Protein AF-A0A834ECM8-F1 (afdb_monomer_lite)

Organism: NCBI:txid89673

Structure (mmCIF, N/CA/C/O backbone):
data_AF-A0A834ECM8-F1
#
_entry.id   AF-A0A834ECM8-F1
#
loop_
_atom_site.group_PDB
_atom_site.id
_atom_site.type_symbol
_atom_site.label_atom_id
_atom_site.label_alt_id
_atom_site.label_comp_id
_atom_site.label_asym_id
_atom_site.label_entity_id
_atom_site.label_seq_id
_atom_site.pdbx_PDB_ins_code
_atom_site.Cartn_x
_atom_site.Cartn_y
_atom_site.Cartn_z
_atom_site.occupancy
_atom_site.B_iso_or_equiv
_atom_site.auth_seq_id
_atom_site.auth_comp_id
_atom_site.auth_asym_id
_atom_site.auth_atom_id
_atom_site.pdbx_PDB_model_num
ATOM 1 N N . MET A 1 1 ? 47.506 10.251 51.897 1.00 42.19 1 MET A N 1
ATOM 2 C CA . MET A 1 1 ? 47.986 11.209 50.882 1.00 42.19 1 MET A CA 1
ATOM 3 C C . MET A 1 1 ? 48.832 10.457 49.874 1.00 42.19 1 MET A C 1
ATOM 5 O O . MET A 1 1 ? 49.885 9.978 50.257 1.00 42.19 1 MET A O 1
ATOM 9 N N . HIS A 1 2 ? 48.305 10.283 48.662 1.00 35.91 2 HIS A N 1
ATOM 10 C CA . HIS A 1 2 ? 48.972 10.304 47.349 1.00 35.91 2 HIS A CA 1
ATOM 11 C C . HIS A 1 2 ? 48.174 9.449 46.362 1.00 35.91 2 HIS A C 1
ATOM 13 O O . HIS A 1 2 ? 48.113 8.226 46.434 1.00 35.91 2 HIS A O 1
ATOM 19 N N . VAL A 1 3 ? 47.501 10.180 45.483 1.00 36.84 3 VAL A N 1
ATOM 20 C CA . VAL A 1 3 ? 46.668 9.730 44.378 1.00 36.84 3 VAL A CA 1
ATOM 21 C C . VAL A 1 3 ? 47.617 9.352 43.239 1.00 36.84 3 VAL A C 1
ATOM 23 O O . VAL A 1 3 ? 48.357 10.216 42.772 1.00 36.84 3 VAL A O 1
ATOM 26 N N . LEU A 1 4 ? 47.638 8.091 42.797 1.00 43.88 4 LEU A N 1
ATOM 27 C CA . LEU A 1 4 ? 48.325 7.729 41.554 1.00 43.88 4 LEU A CA 1
ATOM 28 C C . LEU A 1 4 ? 47.400 8.023 40.371 1.00 43.88 4 LEU A C 1
ATOM 30 O O . LEU A 1 4 ? 46.336 7.426 40.213 1.00 43.88 4 LEU A O 1
ATOM 34 N N . GLN A 1 5 ? 47.822 8.998 39.573 1.00 39.81 5 GLN A N 1
ATOM 35 C CA . GLN A 1 5 ? 47.184 9.432 38.339 1.00 39.81 5 GLN A CA 1
ATOM 36 C C . GLN A 1 5 ? 47.209 8.308 37.294 1.00 39.81 5 GLN A C 1
ATOM 38 O O . GLN A 1 5 ? 48.262 7.747 36.995 1.00 39.81 5 GLN A O 1
ATOM 43 N N . ILE A 1 6 ? 46.052 8.026 36.695 1.00 46.19 6 ILE A N 1
ATOM 44 C CA . ILE A 1 6 ? 45.932 7.197 35.494 1.00 46.19 6 ILE A CA 1
ATOM 45 C C . ILE A 1 6 ? 46.397 8.060 34.318 1.00 46.19 6 ILE A C 1
ATOM 47 O O . ILE A 1 6 ? 45.670 8.943 33.858 1.00 46.19 6 ILE A O 1
ATOM 51 N N . SER A 1 7 ? 47.631 7.849 33.865 1.00 46.44 7 SER A N 1
ATOM 52 C CA . SER A 1 7 ? 48.136 8.470 32.646 1.00 46.44 7 SER A CA 1
ATOM 53 C C . SER A 1 7 ? 47.424 7.866 31.436 1.00 46.44 7 SER A C 1
ATOM 55 O O . SER A 1 7 ? 47.347 6.655 31.234 1.00 46.44 7 SER A O 1
ATOM 57 N N . THR A 1 8 ? 46.845 8.750 30.635 1.00 51.59 8 THR A N 1
ATOM 58 C CA . THR A 1 8 ? 46.188 8.456 29.371 1.00 51.59 8 THR A CA 1
ATOM 59 C C . THR A 1 8 ? 47.198 7.858 28.391 1.00 51.59 8 THR A C 1
ATOM 61 O O . THR A 1 8 ? 48.079 8.538 27.868 1.00 51.59 8 THR A O 1
ATOM 64 N N . GLY A 1 9 ? 47.073 6.553 28.143 1.00 48.78 9 GLY A N 1
ATOM 65 C CA . GLY A 1 9 ? 47.839 5.832 27.131 1.00 48.78 9 GLY A CA 1
ATOM 66 C C . GLY A 1 9 ? 47.462 6.289 25.724 1.00 48.78 9 GLY A C 1
ATOM 67 O O . GLY A 1 9 ? 46.595 5.706 25.077 1.00 48.78 9 GLY A O 1
ATOM 68 N N . LEU A 1 10 ? 48.122 7.342 25.250 1.00 48.44 10 LEU A N 1
ATOM 69 C CA . LEU A 1 10 ? 48.166 7.737 23.850 1.00 48.44 10 LEU A CA 1
ATOM 70 C C . LEU A 1 10 ? 49.062 6.738 23.102 1.00 48.44 10 LEU A C 1
ATOM 72 O O . LEU A 1 10 ? 50.288 6.810 23.182 1.00 48.44 10 LEU A O 1
ATOM 76 N N . TRP A 1 11 ? 48.461 5.793 22.379 1.00 44.84 11 TRP A N 1
ATOM 77 C CA . TRP A 1 11 ? 49.199 4.846 21.541 1.00 44.84 11 TRP A CA 1
ATOM 78 C C . TRP A 1 11 ? 49.796 5.580 20.334 1.00 44.84 11 TRP A C 1
ATOM 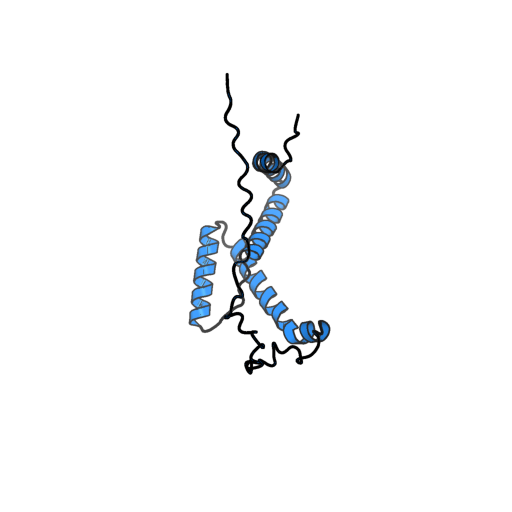80 O O . TRP A 1 11 ? 49.147 5.754 19.305 1.00 44.84 11 TRP A O 1
ATOM 90 N N . LYS A 1 12 ? 51.048 6.031 20.452 1.00 42.06 12 LYS A N 1
ATOM 91 C CA . LYS A 1 12 ? 51.857 6.456 19.304 1.00 42.06 12 LYS A CA 1
ATOM 92 C C . LYS A 1 12 ? 52.593 5.238 18.745 1.00 42.06 12 LYS A C 1
ATOM 94 O O . LYS A 1 12 ? 53.600 4.813 19.303 1.00 42.06 12 LYS A O 1
ATOM 99 N N . CYS A 1 13 ? 52.117 4.692 17.628 1.00 43.03 13 CYS A N 1
ATOM 100 C CA . CYS A 1 13 ? 52.917 3.786 16.802 1.00 43.03 13 CYS A CA 1
ATOM 101 C C . CYS A 1 13 ? 54.067 4.584 16.169 1.00 43.03 13 CYS A C 1
ATOM 103 O O . CYS A 1 13 ? 53.838 5.396 15.275 1.00 43.03 13 CYS A O 1
ATOM 105 N N . GLN A 1 14 ? 55.303 4.373 16.626 1.00 43.25 14 GLN A N 1
ATOM 106 C CA . GLN A 1 14 ? 56.486 4.828 15.893 1.00 43.25 14 GLN A CA 1
ATOM 107 C C . GLN A 1 14 ? 56.744 3.910 14.684 1.00 43.25 14 GLN A C 1
ATOM 109 O O . GLN A 1 14 ? 56.710 2.687 14.844 1.00 43.25 14 GLN A O 1
ATOM 114 N N . PRO A 1 15 ? 57.057 4.460 13.496 1.00 46.69 15 PRO A N 1
ATOM 115 C CA . PRO A 1 15 ? 57.392 3.663 12.328 1.00 46.69 15 PRO A CA 1
ATOM 116 C C . PRO A 1 15 ? 58.836 3.174 12.466 1.00 46.69 15 PRO A C 1
ATOM 118 O O . PRO A 1 15 ? 59.787 3.914 12.218 1.00 46.69 15 PRO A O 1
ATOM 121 N N . ARG A 1 16 ? 59.022 1.917 12.874 1.00 45.50 16 ARG A N 1
ATOM 122 C CA . ARG A 1 16 ? 60.311 1.248 12.682 1.00 45.50 16 ARG A CA 1
ATOM 123 C C . ARG A 1 16 ? 60.391 0.772 11.237 1.00 45.50 16 ARG A C 1
ATOM 125 O O . ARG A 1 16 ? 59.535 0.012 10.807 1.00 45.50 16 ARG A O 1
ATOM 132 N N . SER A 1 17 ? 61.436 1.233 10.548 1.00 48.38 17 SER A N 1
ATOM 133 C CA . SER A 1 17 ? 62.074 0.622 9.373 1.00 48.38 17 SER A CA 1
ATOM 134 C C . SER A 1 17 ? 61.159 0.213 8.210 1.00 48.38 17 SER A C 1
ATOM 136 O O . SER A 1 17 ? 60.414 -0.755 8.297 1.00 48.38 17 SER A O 1
ATOM 138 N N . GLY A 1 18 ? 61.318 0.937 7.095 1.00 49.75 18 GLY A N 1
ATOM 139 C CA . GLY A 1 18 ? 60.862 0.627 5.736 1.00 49.75 18 GLY A CA 1
ATOM 140 C C . GLY A 1 18 ? 60.149 -0.710 5.547 1.00 49.75 18 GLY A C 1
ATOM 141 O O . GLY A 1 18 ? 60.777 -1.765 5.475 1.00 49.75 18 GLY A O 1
ATOM 142 N N . CYS A 1 19 ? 58.827 -0.639 5.402 1.00 42.75 19 CYS A N 1
ATOM 143 C CA . CYS A 1 19 ? 58.014 -1.767 4.986 1.00 42.75 19 CYS A CA 1
ATOM 144 C C . CYS A 1 19 ? 58.384 -2.114 3.534 1.00 42.75 19 CYS A C 1
ATOM 146 O O . CYS A 1 19 ? 57.904 -1.492 2.589 1.00 42.75 19 CYS A O 1
ATOM 148 N N . HIS A 1 20 ? 59.250 -3.113 3.356 1.00 56.91 20 HIS A N 1
ATOM 149 C CA . HIS A 1 20 ? 59.657 -3.645 2.048 1.00 56.91 20 HIS A CA 1
ATOM 150 C C . HIS A 1 20 ? 58.520 -4.395 1.320 1.00 56.91 20 HIS A C 1
ATOM 152 O O . HIS A 1 20 ? 58.731 -4.977 0.262 1.00 56.91 20 HIS A O 1
ATOM 158 N N . PHE A 1 21 ? 57.307 -4.381 1.882 1.00 49.25 21 PHE A N 1
ATOM 159 C CA . PHE A 1 21 ? 56.121 -5.052 1.360 1.00 49.25 21 PHE A CA 1
ATOM 160 C C . PHE A 1 21 ? 54.958 -4.076 1.123 1.00 49.25 21 PHE A C 1
ATOM 162 O O . PHE A 1 21 ? 53.792 -4.415 1.283 1.00 49.25 21 PHE A O 1
ATOM 169 N N . CYS A 1 22 ? 55.244 -2.838 0.721 1.00 48.59 22 CYS A N 1
ATOM 170 C CA . CYS A 1 22 ? 54.242 -2.052 0.006 1.00 48.59 22 CYS A CA 1
ATOM 171 C C . CYS A 1 22 ? 54.344 -2.394 -1.481 1.00 48.59 22 CYS A C 1
ATOM 173 O O . CYS A 1 22 ? 54.949 -1.659 -2.261 1.00 48.59 22 CYS A O 1
ATOM 175 N N . VAL A 1 23 ? 53.744 -3.521 -1.881 1.00 56.31 23 VAL A N 1
ATOM 176 C CA . VAL A 1 23 ? 53.432 -3.738 -3.295 1.00 56.31 23 VAL A CA 1
ATOM 177 C C . VAL A 1 23 ? 52.459 -2.634 -3.671 1.00 56.31 23 VAL A C 1
ATOM 179 O O . VAL A 1 23 ? 51.342 -2.571 -3.153 1.00 56.31 23 VAL A O 1
ATOM 182 N N . LYS A 1 24 ? 52.888 -1.720 -4.540 1.00 58.03 24 LYS A N 1
ATOM 183 C CA . LYS A 1 24 ? 51.967 -0.761 -5.133 1.00 58.03 24 LYS A CA 1
ATOM 184 C C . LYS A 1 24 ? 50.953 -1.584 -5.920 1.00 58.03 24 LYS A C 1
ATOM 186 O O . LYS A 1 24 ? 51.291 -2.150 -6.955 1.00 58.03 24 LYS A O 1
ATOM 191 N N . LEU A 1 25 ? 49.739 -1.705 -5.386 1.00 58.56 25 LEU A N 1
ATOM 192 C CA . LEU A 1 25 ? 48.601 -2.253 -6.110 1.00 58.56 25 LEU A CA 1
ATOM 193 C C . LEU A 1 25 ? 48.357 -1.323 -7.298 1.00 58.56 25 LEU A C 1
ATOM 195 O O . LEU A 1 25 ? 47.641 -0.331 -7.192 1.00 58.56 25 LEU A O 1
ATOM 199 N N . PHE A 1 26 ? 48.986 -1.616 -8.432 1.00 58.06 26 PHE A N 1
ATOM 200 C CA . PHE A 1 26 ? 48.442 -1.170 -9.699 1.00 58.06 26 PHE A CA 1
ATOM 201 C C . PHE A 1 26 ? 47.086 -1.859 -9.823 1.00 58.06 26 PHE A C 1
ATOM 203 O O . PHE A 1 26 ? 47.031 -3.084 -9.659 1.00 58.06 26 PHE A O 1
ATOM 210 N N . PRO A 1 27 ? 45.983 -1.122 -10.037 1.00 59.66 27 PRO A N 1
ATOM 211 C CA . PRO A 1 27 ? 44.702 -1.761 -10.249 1.00 59.66 27 PRO A CA 1
ATOM 212 C C . PRO A 1 27 ? 44.857 -2.663 -11.470 1.00 59.66 27 PRO A C 1
ATOM 214 O O . PRO A 1 27 ? 44.978 -2.188 -12.597 1.00 59.66 27 PRO A O 1
ATOM 217 N N . SER A 1 28 ? 44.897 -3.979 -11.249 1.00 58.12 28 SER A N 1
ATOM 218 C CA . SER A 1 28 ? 44.754 -4.925 -12.342 1.00 58.12 28 SER A CA 1
ATOM 219 C C . SER A 1 28 ? 43.390 -4.619 -12.942 1.00 58.12 28 SER A C 1
ATOM 221 O O . SER A 1 28 ? 42.372 -4.795 -12.259 1.00 58.12 28 SER A O 1
ATOM 223 N N . VAL A 1 29 ? 43.355 -4.112 -14.171 1.00 61.94 29 VAL A N 1
ATOM 224 C CA . VAL A 1 29 ? 42.104 -3.917 -14.896 1.00 61.94 29 VAL A CA 1
ATOM 225 C C . VAL A 1 29 ? 41.582 -5.319 -15.179 1.00 61.94 29 VAL A C 1
ATOM 227 O O . VAL A 1 29 ? 41.884 -5.928 -16.203 1.00 61.94 29 VAL A O 1
ATOM 230 N N . ARG A 1 30 ? 40.864 -5.902 -14.216 1.00 64.12 30 ARG A N 1
ATOM 231 C CA . ARG A 1 30 ? 40.100 -7.116 -14.468 1.00 64.12 30 ARG A CA 1
ATOM 232 C C . ARG A 1 30 ? 39.174 -6.749 -15.615 1.00 64.12 30 ARG A C 1
ATOM 234 O O . ARG A 1 30 ? 38.482 -5.735 -15.524 1.00 64.12 30 ARG A O 1
ATOM 241 N N . ARG A 1 31 ? 39.178 -7.529 -16.698 1.00 63.22 31 ARG A N 1
ATOM 242 C CA . ARG A 1 31 ? 38.138 -7.406 -17.722 1.00 63.22 31 ARG A CA 1
ATOM 243 C C . ARG A 1 31 ? 36.827 -7.779 -17.036 1.00 63.22 31 ARG A C 1
ATOM 245 O O . ARG A 1 31 ? 36.497 -8.953 -16.916 1.00 63.22 31 ARG A O 1
ATOM 252 N N . VAL A 1 32 ? 36.154 -6.785 -16.464 1.00 69.12 32 VAL A N 1
ATOM 253 C CA . VAL A 1 32 ? 34.820 -6.947 -15.901 1.00 69.12 32 VAL A CA 1
ATOM 254 C C . VAL A 1 32 ? 33.935 -7.294 -17.086 1.00 69.12 32 VAL A C 1
ATOM 256 O O . VAL A 1 32 ? 33.918 -6.546 -18.064 1.00 69.12 32 VAL A O 1
ATOM 259 N N . ALA A 1 33 ? 33.261 -8.442 -17.031 1.00 79.69 33 ALA A N 1
ATOM 260 C CA . ALA A 1 33 ? 32.200 -8.746 -17.977 1.00 79.69 33 ALA A CA 1
ATOM 261 C C . ALA A 1 33 ? 31.171 -7.615 -17.865 1.00 79.69 33 ALA A C 1
ATOM 263 O O . ALA A 1 33 ? 30.501 -7.484 -16.840 1.00 79.69 33 ALA A O 1
ATOM 264 N N . ARG A 1 34 ? 31.145 -6.731 -18.864 1.00 78.00 34 ARG A N 1
ATOM 265 C CA . ARG A 1 34 ? 30.246 -5.581 -18.886 1.00 78.00 34 ARG A CA 1
ATOM 266 C C . ARG A 1 34 ? 28.857 -6.108 -19.211 1.00 78.00 34 ARG A C 1
ATOM 268 O O . ARG A 1 34 ? 28.646 -6.624 -20.304 1.00 78.00 34 ARG A O 1
ATOM 275 N N . ASP A 1 35 ? 27.939 -6.048 -18.251 1.00 84.12 35 ASP A N 1
ATOM 276 C CA . ASP A 1 35 ? 26.520 -6.255 -18.535 1.00 84.12 35 ASP A CA 1
ATOM 277 C C . ASP A 1 35 ? 26.022 -4.969 -19.201 1.00 84.12 35 ASP A C 1
ATOM 279 O O . ASP A 1 35 ? 26.026 -3.937 -18.534 1.00 84.12 35 ASP A O 1
ATOM 283 N N . PRO A 1 36 ? 25.601 -4.988 -20.476 1.00 80.56 36 PRO A N 1
ATOM 284 C CA . PRO A 1 36 ? 25.182 -3.780 -21.185 1.00 80.56 36 PRO A CA 1
ATOM 285 C C . PRO A 1 36 ? 24.021 -3.043 -20.509 1.00 80.56 36 PRO A C 1
ATOM 287 O O . PRO A 1 36 ? 23.794 -1.877 -20.797 1.00 80.56 36 PRO A O 1
ATOM 290 N N . ARG A 1 37 ? 23.278 -3.704 -19.611 1.00 78.81 37 ARG A N 1
ATOM 291 C CA . ARG A 1 37 ? 22.202 -3.080 -18.823 1.00 78.81 37 ARG A CA 1
ATOM 292 C C . ARG A 1 37 ? 22.716 -2.269 -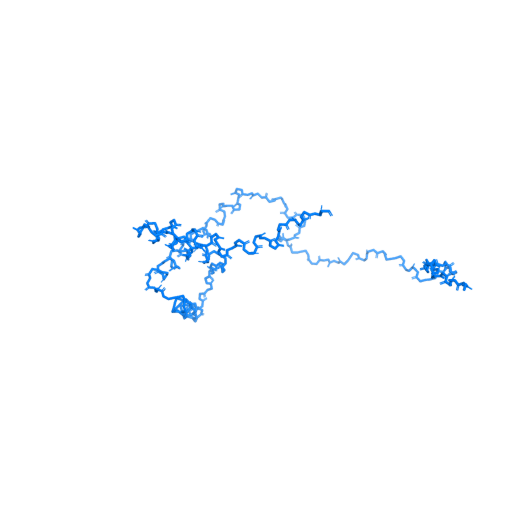17.638 1.00 78.81 37 ARG A C 1
ATOM 294 O O . ARG A 1 37 ? 21.975 -1.460 -17.092 1.00 78.81 37 ARG A O 1
ATOM 301 N N . PHE A 1 38 ? 23.937 -2.551 -17.198 1.00 75.31 38 PHE A N 1
ATOM 302 C CA . PHE A 1 38 ? 24.573 -1.960 -16.023 1.00 75.31 38 PHE A CA 1
ATOM 303 C C . PHE A 1 38 ? 25.953 -1.389 -16.364 1.00 75.31 38 PHE A C 1
ATOM 305 O O . PHE A 1 38 ? 26.774 -1.208 -15.468 1.00 75.31 38 PHE A O 1
ATOM 312 N N . ASP A 1 39 ? 26.234 -1.162 -17.649 1.00 82.25 39 ASP A N 1
ATOM 313 C CA . ASP A 1 39 ? 27.482 -0.554 -18.082 1.00 82.25 39 ASP A CA 1
ATOM 314 C C . ASP A 1 39 ? 27.342 0.964 -18.051 1.00 82.25 39 ASP A C 1
ATOM 316 O O . ASP A 1 39 ? 26.331 1.509 -18.496 1.00 82.25 39 ASP A O 1
ATOM 320 N N . ASP A 1 40 ? 28.369 1.654 -17.570 1.00 82.19 40 ASP A N 1
ATOM 321 C CA . ASP A 1 40 ? 28.349 3.115 -17.442 1.00 82.19 40 ASP A CA 1
ATOM 322 C C . ASP A 1 40 ? 28.218 3.809 -18.817 1.00 82.19 40 ASP A C 1
ATOM 324 O O . ASP A 1 40 ? 27.823 4.966 -18.904 1.00 82.19 40 ASP A O 1
ATOM 328 N N . LEU A 1 41 ? 28.513 3.088 -19.909 1.00 80.06 41 LEU A N 1
ATOM 329 C CA . LEU A 1 41 ? 28.363 3.546 -21.294 1.00 80.06 41 LEU A CA 1
ATOM 330 C C . LEU A 1 41 ? 26.967 3.287 -21.895 1.00 80.06 41 LEU A C 1
ATOM 332 O O . LEU A 1 41 ? 26.738 3.623 -23.055 1.00 80.06 41 LEU A O 1
ATOM 336 N N . SER A 1 42 ? 26.034 2.689 -21.147 1.00 78.12 42 SER A N 1
ATOM 337 C CA . SER A 1 42 ? 24.692 2.318 -21.638 1.00 78.12 42 SER A CA 1
ATOM 338 C C . SER A 1 42 ? 23.721 3.497 -21.826 1.00 78.12 42 SER A C 1
ATOM 340 O O . SER A 1 42 ? 22.608 3.304 -22.317 1.00 78.12 42 SER A O 1
ATOM 342 N N . GLY A 1 43 ? 24.166 4.722 -21.524 1.00 81.62 43 GLY A N 1
ATOM 343 C CA . GLY A 1 43 ? 23.419 5.965 -21.714 1.00 81.62 43 GLY A CA 1
ATOM 344 C C . GLY A 1 43 ? 22.739 6.477 -20.442 1.00 81.62 43 GLY A C 1
ATOM 345 O O . GLY A 1 43 ? 22.841 5.886 -19.371 1.00 81.62 43 GLY A O 1
ATOM 346 N N . GLU A 1 44 ? 22.048 7.610 -20.569 1.00 85.81 44 GLU A N 1
ATOM 347 C CA . GLU A 1 44 ? 21.356 8.274 -19.458 1.00 85.81 44 GLU A CA 1
ATOM 348 C C . GLU A 1 44 ? 19.913 7.774 -19.294 1.00 85.81 44 GLU A C 1
ATOM 350 O O . GLU A 1 44 ? 19.217 7.467 -20.267 1.00 85.81 44 GLU A O 1
ATOM 355 N N . TYR A 1 45 ? 19.434 7.725 -18.047 1.00 88.75 45 TYR A N 1
ATOM 356 C CA . TYR A 1 45 ? 18.061 7.322 -17.738 1.00 88.75 45 TYR A CA 1
ATOM 357 C C . TYR A 1 45 ? 17.049 8.336 -18.290 1.00 88.75 45 TYR A C 1
ATOM 359 O O . TYR A 1 45 ? 17.003 9.484 -17.848 1.00 88.75 45 TYR A O 1
ATOM 367 N N . ASN A 1 46 ? 16.185 7.891 -19.209 1.00 91.06 46 ASN A N 1
ATOM 368 C CA . ASN A 1 46 ? 15.086 8.702 -19.725 1.00 91.06 46 ASN A CA 1
ATOM 369 C C . ASN A 1 46 ? 13.744 8.283 -19.084 1.00 91.06 46 ASN A C 1
ATOM 371 O O . ASN A 1 46 ? 13.216 7.217 -19.430 1.00 91.06 46 ASN A O 1
ATOM 375 N N . PRO A 1 47 ? 13.167 9.100 -18.179 1.00 94.19 47 PRO A N 1
ATOM 376 C CA . PRO A 1 47 ? 11.941 8.747 -17.468 1.00 94.19 47 PRO A CA 1
ATOM 377 C C . PRO A 1 47 ? 10.740 8.583 -18.404 1.00 94.19 47 PRO A C 1
ATOM 379 O O . PRO A 1 47 ? 9.931 7.685 -18.197 1.00 94.19 47 PRO A O 1
ATOM 382 N N . GLU A 1 48 ? 10.643 9.379 -19.473 1.00 93.69 48 GLU A N 1
ATOM 383 C CA . GLU A 1 48 ? 9.489 9.316 -20.376 1.00 93.69 48 GLU A CA 1
ATOM 384 C C . GLU A 1 48 ? 9.430 8.004 -21.156 1.00 93.69 48 GLU A C 1
ATOM 386 O O . GLU A 1 48 ? 8.358 7.432 -21.357 1.00 93.69 48 GLU A O 1
ATOM 391 N N . VAL A 1 49 ? 10.589 7.523 -21.615 1.00 92.94 49 VAL A N 1
ATOM 392 C CA . VAL A 1 49 ? 10.685 6.243 -22.326 1.00 92.94 49 VAL A CA 1
ATOM 393 C C . VAL A 1 49 ? 10.413 5.097 -21.359 1.00 92.94 49 VAL A C 1
ATOM 395 O O . VAL A 1 49 ? 9.706 4.157 -21.724 1.00 92.94 49 VAL A O 1
ATOM 398 N N . PHE A 1 50 ? 10.923 5.181 -20.126 1.00 93.56 50 PHE A N 1
ATOM 399 C CA . PHE A 1 50 ? 10.679 4.180 -19.091 1.00 93.56 50 PHE A CA 1
ATOM 400 C C . PHE A 1 50 ? 9.186 4.052 -18.774 1.00 93.56 50 PHE A C 1
ATOM 402 O O . PHE A 1 50 ? 8.644 2.948 -18.835 1.00 93.56 50 PHE A O 1
ATOM 409 N N . ASP A 1 51 ? 8.511 5.168 -18.503 1.00 94.06 51 ASP A N 1
ATOM 410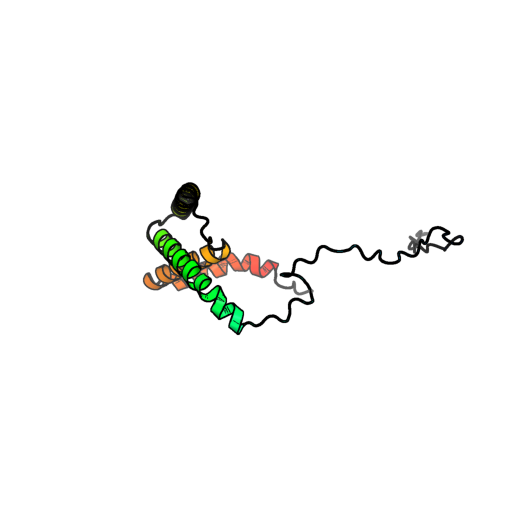 C CA . ASP A 1 51 ? 7.098 5.160 -18.128 1.00 94.06 51 ASP A CA 1
ATOM 411 C C . ASP A 1 51 ? 6.213 4.606 -19.250 1.00 94.06 51 ASP A C 1
ATOM 413 O O . ASP A 1 51 ? 5.320 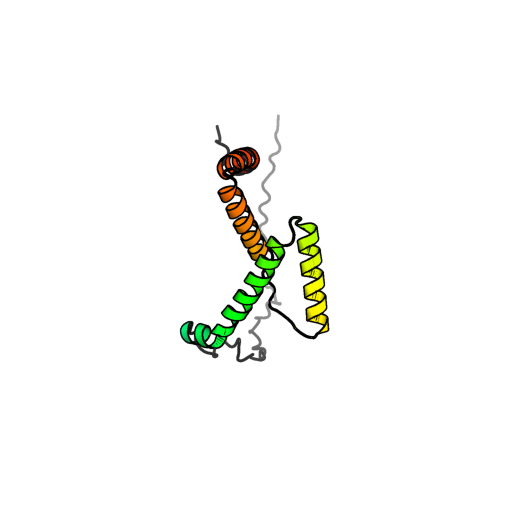3.809 -18.971 1.00 94.06 51 ASP A O 1
ATOM 417 N N . LYS A 1 52 ? 6.508 4.933 -20.518 1.00 94.06 52 LYS A N 1
ATOM 418 C CA . LYS A 1 52 ? 5.798 4.379 -21.686 1.00 94.06 52 LYS A CA 1
ATOM 419 C C . LYS A 1 52 ? 6.089 2.888 -21.88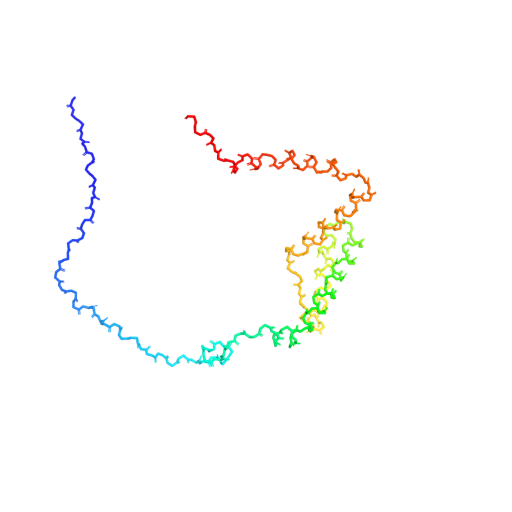5 1.00 94.06 52 LYS A C 1
ATOM 421 O O . LYS A 1 52 ? 5.177 2.092 -22.081 1.00 94.06 52 LYS A O 1
ATOM 426 N N . THR A 1 53 ? 7.359 2.485 -21.811 1.00 95.50 53 THR A N 1
ATOM 427 C CA . THR A 1 53 ? 7.775 1.088 -22.054 1.00 95.50 53 THR A CA 1
ATOM 428 C C . THR A 1 53 ? 7.238 0.141 -20.979 1.00 95.50 53 THR A C 1
ATOM 430 O O . THR A 1 53 ? 6.881 -1.001 -21.268 1.00 95.50 53 THR A O 1
ATOM 433 N N . TYR A 1 54 ? 7.155 0.611 -19.732 1.00 93.50 54 TYR A N 1
ATOM 434 C CA . TYR A 1 54 ? 6.730 -0.182 -18.579 1.00 93.50 54 TYR A CA 1
ATOM 435 C C . TYR A 1 54 ? 5.345 0.200 -18.044 1.00 93.50 54 TYR A C 1
ATOM 437 O O . TYR A 1 54 ? 5.001 -0.174 -16.920 1.00 93.50 54 TYR A O 1
ATOM 445 N N . GLU A 1 55 ? 4.522 0.885 -18.842 1.00 94.69 55 GLU A N 1
ATOM 446 C CA . GLU A 1 55 ? 3.181 1.332 -18.446 1.00 94.69 55 GLU A CA 1
ATOM 447 C C . GLU A 1 55 ? 2.308 0.165 -17.957 1.00 94.69 55 GLU A C 1
ATOM 449 O O . GLU A 1 55 ? 1.611 0.272 -16.946 1.00 94.69 55 GLU A O 1
ATOM 454 N N . PHE A 1 56 ? 2.449 -1.005 -18.586 1.00 93.50 56 PHE A N 1
ATOM 455 C CA . PHE A 1 56 ? 1.739 -2.235 -18.225 1.00 93.50 56 PHE A CA 1
ATOM 456 C C . PHE A 1 56 ? 1.971 -2.684 -16.767 1.00 93.50 56 PHE A C 1
ATOM 458 O O . PHE A 1 56 ? 1.149 -3.405 -16.191 1.00 93.50 56 PHE A O 1
ATOM 465 N N . LEU A 1 57 ? 3.074 -2.268 -16.126 1.00 90.38 57 LEU A N 1
ATOM 466 C CA . LEU A 1 57 ? 3.307 -2.548 -14.706 1.00 90.38 57 LEU A CA 1
ATOM 467 C C . LEU A 1 57 ? 2.257 -1.870 -13.823 1.00 90.38 57 LEU A C 1
ATOM 469 O O . LEU A 1 57 ? 1.935 -2.395 -12.752 1.00 90.38 57 LEU A O 1
ATOM 473 N N . ASN A 1 58 ? 1.707 -0.732 -14.253 1.00 91.38 58 ASN A N 1
ATOM 474 C CA . ASN A 1 58 ? 0.631 -0.049 -13.542 1.00 91.38 58 ASN A CA 1
ATOM 475 C C . ASN A 1 58 ? -0.641 -0.896 -13.540 1.00 91.38 58 ASN A C 1
ATOM 477 O O . ASN A 1 58 ? -1.242 -1.064 -12.478 1.00 91.38 58 ASN A O 1
ATOM 481 N N . ASP A 1 59 ? -0.978 -1.522 -14.667 1.00 91.75 59 ASP A N 1
ATOM 482 C CA . ASP A 1 59 ? -2.139 -2.410 -14.778 1.00 91.75 59 ASP A CA 1
ATOM 483 C C . ASP A 1 59 ? -1.996 -3.648 -13.900 1.00 91.75 59 ASP A C 1
ATOM 485 O O . ASP A 1 59 ? -2.931 -4.029 -13.192 1.00 91.75 59 ASP A O 1
ATOM 489 N N . ILE A 1 60 ? -0.811 -4.266 -13.893 1.00 90.88 60 ILE A N 1
ATOM 490 C CA . ILE A 1 60 ? -0.525 -5.419 -13.030 1.00 90.88 60 ILE A CA 1
ATOM 491 C C . ILE A 1 60 ? -0.677 -5.014 -11.558 1.00 90.88 60 ILE A C 1
ATOM 493 O O . ILE A 1 60 ? -1.390 -5.672 -10.798 1.00 90.88 60 ILE A O 1
ATOM 497 N N . ARG A 1 61 ? -0.073 -3.889 -11.153 1.00 90.25 61 ARG A N 1
ATOM 498 C CA . ARG A 1 61 ? -0.181 -3.368 -9.780 1.00 90.25 61 ARG A CA 1
ATOM 499 C C . ARG A 1 61 ? -1.621 -3.017 -9.409 1.00 90.25 61 ARG A C 1
ATOM 501 O O . ARG A 1 61 ? -2.016 -3.234 -8.264 1.00 90.25 61 ARG A O 1
ATOM 508 N N . ALA A 1 62 ? -2.398 -2.457 -10.333 1.00 91.38 62 ALA A N 1
ATOM 509 C CA . ALA A 1 62 ? -3.794 -2.099 -10.107 1.00 91.38 62 ALA A CA 1
ATOM 510 C C . ALA A 1 62 ? -4.663 -3.347 -9.904 1.00 91.38 62 ALA A C 1
ATOM 512 O O . ALA A 1 62 ? -5.392 -3.420 -8.913 1.00 91.38 62 ALA A O 1
ATOM 513 N N . LYS A 1 63 ? -4.520 -4.359 -10.769 1.00 90.56 63 LYS A N 1
ATOM 514 C CA . LYS A 1 63 ? -5.223 -5.648 -10.650 1.00 90.56 63 LYS A CA 1
ATOM 515 C C . LYS A 1 63 ? -4.955 -6.304 -9.294 1.00 90.56 63 LYS A C 1
ATOM 517 O O . LYS A 1 63 ? -5.892 -6.654 -8.579 1.00 90.56 63 LYS A O 1
ATOM 522 N N . GLU A 1 64 ? -3.691 -6.374 -8.891 1.00 88.38 64 GLU A N 1
ATOM 523 C CA . GLU A 1 64 ? -3.275 -6.922 -7.593 1.00 88.38 64 GLU A CA 1
ATOM 524 C C . GLU A 1 64 ? -3.863 -6.132 -6.412 1.00 88.38 64 GLU A C 1
ATOM 526 O O . GLU A 1 64 ? -4.359 -6.715 -5.442 1.00 88.38 64 GLU A O 1
ATOM 531 N N . LYS A 1 65 ? -3.872 -4.791 -6.492 1.00 91.19 65 LYS A N 1
ATOM 532 C CA . LYS A 1 65 ? -4.474 -3.931 -5.455 1.00 91.19 65 LYS A CA 1
ATOM 533 C C . LYS A 1 65 ? -5.960 -4.216 -5.289 1.00 91.19 65 LYS A C 1
ATOM 535 O O . LYS A 1 65 ? -6.437 -4.276 -4.154 1.00 91.19 65 LYS A O 1
ATOM 540 N N . GLU A 1 66 ? -6.686 -4.395 -6.386 1.00 91.62 66 GLU A N 1
ATOM 541 C CA . GLU A 1 66 ? -8.118 -4.684 -6.341 1.00 91.62 66 GLU A CA 1
ATOM 542 C C . GLU A 1 66 ? -8.420 -6.084 -5.793 1.00 91.62 66 GLU A C 1
ATOM 544 O O . GLU A 1 66 ? -9.323 -6.223 -4.963 1.00 91.62 66 GLU A O 1
ATOM 549 N N . LEU A 1 67 ? -7.626 -7.102 -6.144 1.00 89.06 67 LEU A N 1
ATOM 550 C CA . LEU A 1 67 ? -7.760 -8.446 -5.565 1.00 89.06 67 LEU A CA 1
ATOM 551 C C . LEU A 1 67 ? -7.592 -8.423 -4.040 1.00 89.06 67 LEU A C 1
ATOM 553 O O . LEU A 1 67 ? -8.445 -8.932 -3.307 1.00 89.06 67 LEU A O 1
ATOM 557 N N . VAL A 1 68 ? -6.549 -7.751 -3.543 1.00 88.62 68 VAL A N 1
ATOM 558 C CA . VAL A 1 68 ? -6.306 -7.619 -2.098 1.00 88.62 68 VAL A CA 1
ATOM 559 C C . VAL A 1 68 ? -7.435 -6.851 -1.405 1.00 88.62 68 VAL A C 1
ATOM 561 O O . VAL A 1 68 ? -7.899 -7.273 -0.343 1.00 88.62 68 VAL A O 1
ATOM 564 N N . LYS A 1 69 ? -7.937 -5.756 -1.996 1.00 90.25 69 LYS A N 1
ATOM 565 C CA . LYS A 1 69 ? -9.099 -5.022 -1.456 1.00 90.25 69 LYS A CA 1
ATOM 566 C C . LYS A 1 69 ? -10.353 -5.893 -1.403 1.00 90.25 69 LYS A C 1
ATOM 568 O O . LYS A 1 69 ? -11.106 -5.817 -0.432 1.00 90.25 69 LYS A O 1
ATOM 573 N N . LYS A 1 70 ? -10.596 -6.719 -2.425 1.00 90.56 70 LYS A N 1
ATOM 574 C CA . LYS A 1 70 ? -11.732 -7.649 -2.459 1.00 90.56 70 LYS A CA 1
ATOM 575 C C . LYS A 1 70 ? -11.624 -8.677 -1.337 1.00 90.56 70 LYS A C 1
ATOM 577 O O . LYS A 1 70 ? -12.609 -8.906 -0.639 1.00 90.56 70 LYS A O 1
ATOM 582 N N . GLN A 1 71 ? -10.439 -9.242 -1.116 1.00 88.62 71 GLN A N 1
ATOM 583 C CA . GLN A 1 71 ? -10.221 -10.174 -0.013 1.00 88.62 71 GLN A CA 1
ATOM 584 C C . GLN A 1 71 ? -10.407 -9.513 1.364 1.00 88.62 71 GLN A C 1
ATOM 586 O O . GLN A 1 71 ? -11.097 -10.077 2.211 1.00 88.62 71 GLN A O 1
ATOM 591 N N . LEU A 1 72 ? -9.883 -8.296 1.562 1.00 89.56 72 LEU A N 1
ATOM 592 C CA . LEU A 1 72 ? -10.056 -7.508 2.795 1.00 89.56 72 LEU A CA 1
ATOM 593 C C . LEU A 1 72 ? -11.526 -7.250 3.144 1.00 89.56 72 LEU A C 1
ATOM 595 O O . LEU A 1 72 ? -11.878 -7.173 4.314 1.00 89.56 72 LEU A O 1
ATOM 599 N N . LYS A 1 73 ? -12.389 -7.097 2.136 1.00 87.00 73 LYS A N 1
ATOM 600 C CA . LYS A 1 73 ? -13.832 -6.922 2.349 1.00 87.00 73 LYS A CA 1
ATOM 601 C C . LYS A 1 73 ? -14.542 -8.230 2.692 1.00 87.00 73 LYS A C 1
ATOM 603 O O . LYS A 1 73 ? -15.555 -8.199 3.383 1.00 87.00 73 LYS A O 1
ATOM 608 N N . ARG A 1 74 ? -14.048 -9.361 2.176 1.00 87.81 74 ARG A N 1
ATOM 609 C CA . ARG A 1 74 ? -14.635 -10.691 2.403 1.00 87.81 74 ARG A CA 1
ATOM 610 C C . ARG A 1 74 ? -14.302 -11.228 3.789 1.00 87.81 74 ARG A C 1
ATOM 612 O O . ARG A 1 74 ? -15.190 -11.731 4.467 1.00 87.81 74 ARG A O 1
ATOM 619 N N . HIS A 1 75 ? -13.044 -11.113 4.200 1.00 84.88 75 HIS A N 1
ATOM 620 C CA . HIS A 1 75 ? -12.568 -11.642 5.473 1.00 84.88 75 HIS A CA 1
ATOM 621 C C . HIS A 1 75 ? -12.505 -10.537 6.522 1.00 84.88 75 HIS A C 1
ATOM 623 O O . HIS A 1 75 ? -11.810 -9.539 6.346 1.00 84.88 75 HIS A O 1
ATOM 629 N N . ARG A 1 76 ? -13.226 -10.723 7.632 1.00 77.62 76 ARG A N 1
ATOM 630 C CA . ARG A 1 76 ? -13.222 -9.772 8.755 1.00 77.62 76 ARG A CA 1
ATOM 631 C C . ARG A 1 76 ? -12.009 -9.956 9.664 1.00 77.62 76 ARG A C 1
ATOM 633 O O . ARG A 1 76 ? -11.529 -8.979 10.237 1.00 77.62 76 ARG A O 1
ATOM 640 N N . SER A 1 77 ? -11.524 -11.190 9.810 1.00 80.94 77 SER A N 1
ATOM 641 C CA . SER A 1 77 ? -10.353 -11.492 10.631 1.00 80.94 77 SER A CA 1
ATOM 642 C C . SER A 1 77 ? -9.068 -11.429 9.796 1.00 80.94 77 SER A C 1
ATOM 644 O O . SER A 1 77 ? -9.020 -11.824 8.629 1.00 80.94 77 SER A O 1
ATOM 646 N N . GLY A 1 78 ? -8.000 -10.892 10.394 1.00 81.12 78 GLY A N 1
ATOM 647 C CA . GLY A 1 78 ? -6.708 -10.762 9.713 1.00 81.12 78 GLY A CA 1
ATOM 648 C C . GLY A 1 78 ? -6.036 -12.109 9.431 1.00 81.12 78 GLY A C 1
ATOM 649 O O . GLY A 1 78 ? -5.284 -12.225 8.465 1.00 81.12 78 GLY A O 1
ATOM 650 N N . GLU A 1 79 ? -6.318 -13.123 10.251 1.00 85.88 79 GLU A N 1
ATOM 651 C CA . GLU A 1 79 ? -5.753 -14.468 10.120 1.00 85.88 79 GLU A CA 1
ATOM 652 C C . GLU A 1 79 ? -6.365 -15.228 8.942 1.00 85.88 79 GLU A C 1
ATOM 654 O O . GLU A 1 79 ? -5.621 -15.751 8.111 1.00 85.88 79 GLU A O 1
ATOM 659 N N . GLU A 1 80 ? -7.696 -15.208 8.807 1.00 87.19 80 GLU A N 1
ATOM 660 C CA . GLU A 1 80 ? -8.385 -15.794 7.650 1.00 87.19 80 GLU A CA 1
ATOM 661 C C . GLU A 1 80 ? -7.932 -15.138 6.349 1.00 87.19 80 GLU A C 1
ATOM 663 O O . GLU A 1 80 ? -7.620 -15.832 5.383 1.00 87.19 80 GLU A O 1
ATOM 668 N N . LEU A 1 81 ? -7.827 -13.804 6.338 1.00 87.12 81 LEU A N 1
ATOM 669 C CA . LEU A 1 81 ? -7.339 -13.058 5.182 1.00 87.12 81 LEU A CA 1
ATOM 670 C C . LEU A 1 81 ? -5.925 -13.500 4.783 1.00 87.12 81 LEU A C 1
ATOM 672 O O . LEU A 1 81 ? -5.640 -13.728 3.609 1.00 87.12 81 LEU A O 1
ATOM 676 N N . HIS A 1 82 ? -5.021 -13.610 5.757 1.00 86.69 82 HIS A N 1
ATOM 677 C CA . HIS A 1 82 ? -3.644 -14.010 5.494 1.00 86.69 82 HIS A CA 1
ATOM 678 C C . HIS A 1 82 ? -3.563 -15.445 4.961 1.00 86.69 82 HIS A C 1
ATOM 680 O O . HIS A 1 82 ? -2.789 -15.718 4.038 1.00 86.69 82 HIS A O 1
ATOM 686 N N . LEU A 1 83 ? -4.367 -16.357 5.513 1.00 90.25 83 LEU A N 1
ATOM 687 C CA . LEU A 1 83 ? -4.429 -17.741 5.058 1.00 90.25 83 LEU A CA 1
ATOM 688 C C . LEU A 1 83 ? -4.993 -17.843 3.634 1.00 90.25 83 LEU A C 1
ATOM 690 O O . LEU A 1 83 ? -4.381 -18.511 2.800 1.00 90.25 83 LEU A O 1
ATOM 694 N N . ALA A 1 84 ? -6.085 -17.136 3.339 1.00 88.44 84 ALA A N 1
ATOM 695 C CA . ALA A 1 84 ? -6.706 -17.100 2.017 1.00 88.44 84 ALA A CA 1
ATOM 696 C C . ALA A 1 84 ? -5.743 -16.555 0.949 1.00 88.44 84 ALA A C 1
ATOM 698 O O . ALA A 1 84 ? -5.523 -17.201 -0.077 1.00 88.44 84 ALA A O 1
ATOM 699 N N . LEU A 1 85 ? -5.070 -15.428 1.225 1.00 87.88 85 LEU A N 1
ATOM 700 C CA . LEU A 1 85 ? -4.033 -14.883 0.341 1.00 87.88 85 LEU A CA 1
ATOM 701 C C . LEU A 1 85 ? -2.893 -15.884 0.126 1.00 87.88 85 LEU A C 1
ATOM 703 O O . LEU A 1 85 ? -2.385 -16.030 -0.983 1.00 87.88 85 LEU A O 1
ATOM 707 N N . LYS A 1 86 ? -2.462 -16.589 1.178 1.00 89.31 86 LYS A N 1
ATOM 708 C CA . LYS A 1 86 ? -1.386 -17.584 1.079 1.00 89.31 86 LYS A CA 1
ATOM 709 C C . LYS A 1 86 ? -1.788 -18.776 0.206 1.00 89.31 86 LYS A C 1
ATOM 711 O O . LYS A 1 86 ? -0.947 -19.277 -0.538 1.00 89.31 86 LYS A O 1
ATOM 716 N N . GLN A 1 87 ? -3.034 -19.232 0.303 1.00 90.81 87 GLN A N 1
ATOM 717 C CA . GLN A 1 87 ? -3.569 -20.321 -0.516 1.00 90.81 87 GLN A CA 1
ATOM 718 C C . GLN A 1 87 ? -3.679 -19.914 -1.990 1.00 90.81 87 GLN A C 1
ATOM 720 O O . GLN A 1 87 ? -3.174 -20.636 -2.846 1.00 90.81 87 GLN A O 1
ATOM 725 N N . GLU A 1 88 ? -4.234 -18.734 -2.283 1.00 88.06 88 GLU A N 1
ATOM 726 C CA . GLU A 1 88 ? -4.367 -18.228 -3.658 1.00 88.06 88 GLU A CA 1
ATOM 727 C C . GLU A 1 88 ? -2.999 -18.083 -4.343 1.00 88.06 88 GLU A C 1
ATOM 729 O O . GLU A 1 88 ? -2.808 -18.553 -5.464 1.00 88.06 88 GLU A O 1
ATOM 734 N N . ARG A 1 89 ? -1.996 -17.555 -3.626 1.00 87.94 89 ARG A N 1
ATOM 735 C CA . ARG A 1 89 ? -0.614 -17.466 -4.132 1.00 87.94 89 ARG A CA 1
ATOM 736 C C . ARG A 1 89 ? -0.020 -18.825 -4.487 1.00 87.94 89 ARG A C 1
ATOM 738 O O . ARG A 1 89 ? 0.689 -18.944 -5.481 1.00 87.94 89 ARG A O 1
ATOM 745 N N . ARG A 1 90 ? -0.278 -19.852 -3.668 1.00 90.19 90 ARG A N 1
ATOM 746 C CA . ARG A 1 90 ? 0.193 -21.220 -3.940 1.00 90.19 90 ARG A CA 1
ATOM 747 C C . ARG A 1 90 ? -0.483 -21.802 -5.178 1.00 90.19 90 ARG A C 1
ATOM 749 O O . ARG A 1 90 ? 0.203 -22.441 -5.965 1.00 90.19 90 ARG A O 1
ATOM 756 N N . ALA A 1 91 ? -1.781 -21.564 -5.358 1.00 90.56 91 ALA A N 1
ATOM 757 C CA . ALA A 1 91 ? -2.522 -22.028 -6.529 1.00 90.56 91 ALA A CA 1
ATOM 758 C C . ALA A 1 91 ? -2.013 -21.372 -7.824 1.00 90.56 91 ALA A C 1
ATOM 760 O O . ALA A 1 91 ? -1.744 -22.065 -8.800 1.00 90.56 91 ALA A O 1
ATOM 761 N N . GLN A 1 92 ? -1.778 -20.057 -7.812 1.00 87.56 92 GLN A N 1
ATOM 762 C CA . GLN A 1 92 ? -1.197 -19.340 -8.955 1.00 87.56 92 GLN A CA 1
ATOM 763 C C . GLN A 1 92 ? 0.214 -19.838 -9.297 1.00 87.56 92 GLN A C 1
ATOM 765 O O . GLN A 1 92 ? 0.535 -20.029 -10.467 1.00 87.56 92 GLN A O 1
ATOM 770 N N . ALA A 1 93 ? 1.041 -20.106 -8.280 1.00 88.25 93 ALA A N 1
ATOM 771 C CA . ALA A 1 93 ? 2.382 -20.647 -8.483 1.00 88.25 93 ALA A CA 1
ATOM 772 C C . ALA A 1 93 ? 2.359 -22.056 -9.101 1.00 88.25 93 ALA A C 1
ATOM 774 O O . ALA A 1 93 ? 3.203 -22.360 -9.939 1.00 88.25 93 ALA A O 1
ATOM 775 N N . GLN A 1 94 ? 1.383 -22.899 -8.734 1.00 90.88 94 GLN A N 1
ATOM 776 C CA . GLN A 1 94 ? 1.189 -24.219 -9.352 1.00 90.88 94 GLN A CA 1
ATOM 777 C C . GLN A 1 94 ? 0.811 -24.115 -10.834 1.00 90.88 94 GLN A C 1
ATOM 779 O O . GLN A 1 94 ? 1.235 -24.944 -11.629 1.00 90.88 94 GLN A O 1
ATOM 784 N N . GLN A 1 95 ? 0.076 -23.070 -11.217 1.00 89.44 95 GLN A N 1
ATOM 785 C CA . GLN A 1 95 ? -0.249 -22.765 -12.615 1.00 89.44 95 GLN A CA 1
ATOM 786 C C . GLN A 1 95 ? 0.938 -22.160 -13.393 1.00 89.44 95 GLN A C 1
ATOM 788 O O . GLN A 1 95 ? 0.798 -21.816 -14.561 1.00 89.44 95 GLN A O 1
ATOM 793 N N . GLY A 1 96 ? 2.104 -21.990 -12.758 1.00 88.81 96 GLY A N 1
ATOM 794 C CA . GLY A 1 96 ? 3.291 -21.387 -13.368 1.00 88.81 96 GLY A CA 1
ATOM 795 C C . GLY A 1 96 ? 3.256 -19.857 -13.433 1.00 88.81 96 GLY A C 1
ATOM 796 O O . GLY A 1 96 ? 4.220 -19.235 -13.885 1.00 88.81 96 GLY A O 1
ATOM 797 N N . HIS A 1 97 ? 2.193 -19.218 -12.943 1.00 79.06 97 HIS A N 1
ATOM 798 C CA . HIS A 1 97 ? 2.127 -17.765 -12.869 1.00 79.06 97 HIS A CA 1
ATOM 799 C C . HIS A 1 97 ? 3.019 -17.248 -11.731 1.00 79.06 97 HIS A C 1
ATOM 801 O O . HIS A 1 97 ? 2.968 -17.730 -10.597 1.00 79.06 97 HIS A O 1
ATOM 807 N N . ARG A 1 98 ? 3.816 -16.208 -12.014 1.00 76.56 98 ARG A N 1
ATOM 808 C CA . ARG A 1 98 ? 4.633 -15.481 -11.022 1.00 76.56 98 ARG A CA 1
ATOM 809 C C . ARG A 1 98 ? 4.128 -14.040 -10.856 1.00 76.56 98 ARG A C 1
ATOM 811 O O . ARG A 1 98 ? 4.787 -13.114 -11.327 1.00 76.56 98 ARG A O 1
ATOM 818 N N . PRO A 1 99 ? 2.948 -13.841 -10.243 1.00 77.75 99 PRO A N 1
ATOM 819 C CA . PRO A 1 99 ? 2.358 -12.516 -10.111 1.00 77.75 99 PRO A CA 1
ATOM 820 C C . PRO A 1 99 ? 3.189 -11.578 -9.230 1.00 77.75 99 PRO A C 1
ATOM 822 O O . PRO A 1 99 ? 3.942 -11.998 -8.347 1.00 77.75 99 PRO A O 1
ATOM 825 N N . TYR A 1 100 ? 3.043 -10.276 -9.481 1.00 77.81 100 TYR A N 1
ATOM 826 C CA . TYR A 1 100 ? 3.694 -9.231 -8.700 1.00 77.81 100 TYR A CA 1
ATOM 827 C C . TYR A 1 100 ? 2.933 -9.004 -7.393 1.00 77.81 100 TYR A C 1
ATOM 829 O O . TYR A 1 100 ? 1.894 -8.352 -7.362 1.00 77.81 100 TYR A O 1
ATOM 837 N N . PHE A 1 101 ? 3.459 -9.509 -6.282 1.00 79.62 101 PHE A N 1
ATOM 838 C CA . PHE A 1 101 ? 2.793 -9.342 -4.994 1.00 79.62 101 PHE A CA 1
ATOM 839 C C . PHE A 1 101 ? 3.029 -7.949 -4.406 1.00 79.62 101 PHE A C 1
ATOM 841 O O . PHE A 1 101 ? 4.169 -7.497 -4.281 1.00 79.62 101 PHE A O 1
ATOM 848 N N . LEU A 1 102 ? 1.950 -7.318 -3.934 1.00 85.81 102 LEU A N 1
ATOM 849 C CA . LEU A 1 102 ? 2.035 -6.101 -3.123 1.00 85.81 102 LEU A CA 1
ATOM 850 C C . LEU A 1 102 ? 2.967 -6.287 -1.928 1.00 85.81 102 LEU A C 1
ATOM 852 O O . LEU A 1 102 ? 2.932 -7.316 -1.237 1.00 85.81 102 LEU A O 1
ATOM 856 N N . LYS A 1 103 ? 3.743 -5.246 -1.624 1.00 89.38 103 LYS A N 1
ATOM 857 C CA . LYS A 1 103 ? 4.610 -5.244 -0.445 1.00 89.38 103 LYS A CA 1
ATOM 858 C C . LYS A 1 103 ? 3.757 -5.327 0.824 1.00 89.38 103 LYS A C 1
ATOM 860 O O . LYS A 1 103 ? 2.631 -4.832 0.885 1.00 89.38 103 LYS A O 1
ATOM 865 N N . LYS A 1 104 ? 4.314 -5.909 1.893 1.00 87.88 104 LYS A N 1
ATOM 866 C CA . LYS A 1 104 ? 3.625 -6.001 3.199 1.00 87.88 104 LYS A CA 1
ATOM 867 C C . LYS A 1 104 ? 3.218 -4.620 3.739 1.00 87.88 104 LYS A C 1
ATOM 869 O O . LYS A 1 104 ? 2.171 -4.486 4.367 1.00 87.88 104 LYS A O 1
ATOM 874 N N . SER A 1 105 ? 4.029 -3.590 3.483 1.00 92.12 105 SER A N 1
ATOM 875 C CA . SER A 1 105 ? 3.722 -2.199 3.838 1.00 92.12 105 SER A CA 1
ATOM 876 C C . SER A 1 105 ? 2.483 -1.678 3.108 1.00 92.12 105 SER A C 1
ATOM 878 O O . SER A 1 105 ? 1.597 -1.116 3.746 1.00 92.12 105 SER A O 1
ATOM 880 N N . GLU A 1 106 ? 2.386 -1.916 1.800 1.00 90.81 106 GLU A N 1
ATOM 881 C CA . GLU A 1 106 ? 1.252 -1.502 0.968 1.00 90.81 106 GLU A CA 1
ATOM 882 C C . GLU A 1 106 ? -0.032 -2.227 1.382 1.00 90.81 106 GLU A C 1
ATOM 884 O O . GLU A 1 106 ? -1.069 -1.594 1.563 1.00 90.81 106 GLU A O 1
ATOM 889 N N . GLN A 1 107 ? 0.042 -3.537 1.641 1.00 89.12 107 GLN A N 1
ATOM 890 C CA . GLN A 1 107 ? -1.083 -4.305 2.193 1.00 89.12 107 GLN A CA 1
ATOM 891 C C . GLN A 1 107 ? -1.571 -3.710 3.519 1.00 89.12 107 GLN A C 1
ATOM 893 O O . GLN A 1 107 ? -2.775 -3.566 3.738 1.00 89.12 107 GLN A O 1
ATOM 898 N N . ARG A 1 108 ? -0.645 -3.304 4.397 1.00 91.06 108 ARG A N 1
ATOM 899 C CA . ARG A 1 108 ? -0.985 -2.650 5.664 1.00 91.06 108 ARG A CA 1
ATOM 900 C C . ARG A 1 108 ? -1.644 -1.288 5.446 1.00 91.06 108 ARG A C 1
ATOM 902 O O . ARG A 1 108 ? -2.610 -0.987 6.139 1.00 91.06 108 ARG A O 1
ATOM 909 N N . GLN A 1 109 ? -1.158 -0.480 4.503 1.00 93.44 109 GLN A N 1
ATOM 910 C CA . GLN A 1 109 ? -1.780 0.802 4.150 1.00 93.44 109 GLN A CA 1
ATOM 911 C C . GLN A 1 109 ? -3.205 0.605 3.619 1.00 93.44 109 GLN A C 1
ATOM 913 O O . GLN A 1 109 ? -4.114 1.300 4.067 1.00 93.44 109 GLN A O 1
ATOM 918 N N . LEU A 1 110 ? -3.420 -0.381 2.741 1.00 91.69 110 LEU A N 1
ATOM 919 C CA . LEU A 1 110 ? -4.748 -0.735 2.232 1.00 91.69 110 LEU A CA 1
ATOM 920 C C . LEU A 1 110 ? -5.693 -1.161 3.363 1.00 91.69 110 LEU A C 1
ATOM 922 O O . LEU A 1 110 ? -6.803 -0.641 3.465 1.00 91.69 110 LEU A O 1
ATOM 926 N N . ALA A 1 111 ? -5.240 -2.044 4.255 1.00 90.88 111 ALA A N 1
ATOM 927 C CA . ALA A 1 111 ? -6.031 -2.484 5.403 1.00 90.88 111 ALA A CA 1
ATOM 928 C C . ALA A 1 111 ? -6.377 -1.323 6.354 1.00 90.88 111 ALA A C 1
ATOM 930 O O . ALA A 1 111 ? -7.505 -1.219 6.836 1.00 90.88 111 ALA A O 1
ATOM 931 N N . LEU A 1 112 ? -5.425 -0.415 6.609 1.00 93.12 112 LEU A N 1
ATOM 932 C CA . LEU A 1 112 ? -5.661 0.787 7.414 1.00 93.12 112 LEU A CA 1
ATOM 933 C C . LEU A 1 112 ? -6.656 1.740 6.744 1.00 93.12 112 LEU A C 1
ATOM 935 O O . LEU A 1 112 ? -7.512 2.294 7.434 1.00 93.12 112 LEU A O 1
ATOM 939 N N . ALA A 1 113 ? -6.574 1.910 5.424 1.00 94.19 113 ALA A N 1
ATOM 940 C CA . ALA A 1 113 ? -7.492 2.749 4.664 1.00 94.19 113 ALA A CA 1
ATOM 941 C C . ALA A 1 113 ? -8.930 2.207 4.708 1.00 94.19 113 ALA A C 1
ATOM 943 O O . ALA A 1 113 ? -9.864 2.975 4.938 1.00 94.19 113 ALA A O 1
ATOM 944 N N . GLU A 1 114 ? -9.125 0.895 4.557 1.00 92.06 114 GLU A N 1
ATOM 945 C CA . GLU A 1 114 ? -10.454 0.281 4.691 1.00 92.06 114 GLU A CA 1
ATOM 946 C C . GLU A 1 114 ? -10.990 0.401 6.126 1.00 92.06 114 GLU A C 1
ATOM 948 O O . GLU A 1 114 ? -12.122 0.848 6.321 1.00 92.06 114 GLU A O 1
ATOM 953 N N . LYS A 1 115 ? -10.153 0.146 7.142 1.00 91.50 115 LYS A N 1
ATOM 954 C CA . LYS A 1 115 ? -10.521 0.353 8.554 1.00 91.50 115 LYS A CA 1
ATOM 955 C C . LYS A 1 115 ? -10.927 1.800 8.845 1.00 91.50 115 LYS A C 1
ATOM 957 O O . LYS A 1 115 ? -11.861 2.048 9.605 1.00 91.50 115 LYS A O 1
ATOM 962 N N . PHE A 1 116 ? -10.238 2.770 8.245 1.00 95.19 116 PHE A N 1
ATOM 963 C CA . PHE A 1 116 ? -10.589 4.182 8.367 1.00 95.19 116 PHE A CA 1
ATOM 964 C C . PHE A 1 116 ? -11.964 4.477 7.757 1.00 95.19 116 PHE A C 1
ATOM 966 O O . PHE A 1 116 ? -12.786 5.130 8.402 1.00 95.19 116 PHE A O 1
ATOM 973 N N . LYS A 1 117 ? -12.249 3.962 6.553 1.00 93.62 117 LYS A N 1
ATOM 974 C CA . LYS A 1 117 ? -13.564 4.112 5.905 1.00 93.62 117 LYS A CA 1
ATOM 975 C C . LYS A 1 117 ? -14.683 3.522 6.763 1.00 93.62 117 LYS A C 1
ATOM 977 O O . LYS A 1 117 ? -15.723 4.156 6.921 1.00 93.62 117 LYS A O 1
ATOM 982 N N . GLU A 1 118 ? -14.469 2.348 7.347 1.00 91.88 118 GLU A N 1
ATOM 983 C CA . GLU A 1 118 ? -15.431 1.691 8.238 1.00 91.88 118 GLU A CA 1
ATOM 984 C C . GLU A 1 118 ? -15.689 2.503 9.522 1.00 91.88 118 GLU A C 1
ATOM 986 O O . GLU A 1 118 ? -16.839 2.754 9.897 1.00 91.88 118 GLU A O 1
ATOM 991 N N . LEU A 1 119 ? -14.629 2.991 10.173 1.00 95.25 119 LEU A N 1
ATOM 992 C CA . LEU A 1 119 ? -14.743 3.836 11.368 1.00 95.25 119 LEU A CA 1
ATOM 993 C C . LEU A 1 119 ? -15.404 5.189 11.078 1.00 95.25 119 LEU A C 1
ATOM 995 O O . LEU A 1 119 ? -16.143 5.703 11.921 1.00 95.25 119 LEU A O 1
ATOM 999 N N . LYS A 1 120 ? -15.173 5.748 9.885 1.00 96.12 120 LYS A N 1
ATOM 1000 C CA . LYS A 1 120 ? -15.832 6.972 9.417 1.00 96.12 120 LYS A CA 1
ATOM 1001 C C . LYS A 1 120 ? -17.328 6.744 9.190 1.00 96.12 120 LYS A C 1
ATOM 1003 O O . LYS A 1 120 ? -18.132 7.540 9.663 1.00 96.12 120 LYS A O 1
ATOM 1008 N N . ARG A 1 121 ? -17.713 5.633 8.548 1.00 95.44 121 ARG A N 1
ATOM 1009 C CA . ARG A 1 121 ? -19.126 5.244 8.352 1.00 95.44 121 ARG A CA 1
ATOM 1010 C C . ARG A 1 121 ? -19.861 5.041 9.677 1.00 95.44 121 ARG A C 1
ATOM 1012 O O . ARG A 1 121 ? -20.987 5.495 9.829 1.00 95.44 121 ARG A O 1
ATOM 1019 N N . SER A 1 122 ? -19.208 4.404 10.647 1.00 94.00 122 SER A N 1
ATOM 1020 C CA . SER A 1 122 ? -19.775 4.130 11.976 1.00 94.00 122 SER A CA 1
ATOM 1021 C C . SER A 1 122 ? -19.703 5.305 12.962 1.00 94.00 122 SER A C 1
ATOM 1023 O O . SER A 1 122 ? -20.140 5.149 14.100 1.00 94.00 122 SER A O 1
ATOM 1025 N N . LYS A 1 123 ? -19.149 6.464 12.563 1.00 94.94 123 LYS A N 1
ATOM 1026 C CA . LYS A 1 123 ? -18.936 7.656 13.414 1.00 94.94 123 LYS A CA 1
ATOM 1027 C C . LYS A 1 123 ? -18.125 7.386 14.698 1.00 94.94 123 LYS A C 1
ATOM 1029 O O . LYS A 1 123 ? -18.207 8.132 15.666 1.00 94.94 123 LYS A O 1
ATOM 1034 N N . LYS A 1 124 ? -17.300 6.331 14.714 1.00 96.38 124 LYS A N 1
ATOM 1035 C CA . LYS A 1 124 ? -16.446 5.944 15.860 1.00 96.38 124 LYS A CA 1
ATOM 1036 C C . LYS A 1 124 ? -14.989 6.398 15.710 1.00 96.38 124 LYS A C 1
ATOM 1038 O O . LYS A 1 124 ? -14.140 6.041 16.531 1.00 96.38 124 LYS A O 1
ATOM 1043 N N . LEU A 1 125 ? -14.687 7.170 14.665 1.00 95.56 125 LEU A N 1
ATOM 1044 C CA . LEU A 1 125 ? -13.332 7.584 14.309 1.00 95.56 125 LEU A CA 1
ATOM 1045 C C . LEU A 1 125 ? -12.660 8.421 15.407 1.00 95.56 125 LEU A C 1
ATOM 1047 O O . LEU A 1 125 ? -11.553 8.083 15.822 1.00 95.56 125 LEU A O 1
ATOM 1051 N N . ASP A 1 126 ? -13.333 9.447 15.930 1.00 95.69 126 ASP A N 1
ATOM 1052 C CA . ASP A 1 126 ? -12.735 10.361 16.915 1.00 95.69 126 ASP A CA 1
ATOM 1053 C C . ASP A 1 126 ? -12.416 9.664 18.239 1.00 95.69 126 ASP A C 1
ATOM 1055 O O . ASP A 1 126 ? -11.327 9.823 18.795 1.00 95.69 126 ASP A O 1
ATOM 1059 N N . SER A 1 127 ? -13.322 8.795 18.700 1.00 96.69 127 SER A N 1
ATOM 1060 C CA . SER A 1 127 ? -13.104 7.949 19.880 1.00 96.69 127 SER A CA 1
ATOM 1061 C C . SER A 1 127 ? -11.939 6.970 19.677 1.00 96.69 127 SER A C 1
ATOM 1063 O O . SER A 1 127 ? -11.125 6.744 20.576 1.00 96.69 127 SER A O 1
ATOM 1065 N N . PHE A 1 128 ? -11.808 6.395 18.476 1.00 95.81 128 PHE A N 1
ATOM 1066 C CA . PHE A 1 128 ? -10.681 5.524 18.151 1.00 95.81 128 PHE A CA 1
ATOM 1067 C C . PHE A 1 128 ? -9.352 6.292 18.147 1.00 95.81 128 PHE A C 1
ATOM 1069 O O . PHE A 1 128 ? -8.368 5.816 18.725 1.00 95.81 128 PHE A O 1
ATOM 1076 N N . LEU A 1 129 ? -9.324 7.481 17.537 1.00 95.38 129 LEU A N 1
ATOM 1077 C CA . LEU A 1 129 ? -8.145 8.342 17.478 1.00 95.38 129 LEU A CA 1
ATOM 1078 C C . LEU A 1 129 ? -7.719 8.810 18.870 1.00 95.38 129 LEU A C 1
ATOM 1080 O O . LEU A 1 129 ? -6.542 8.679 19.200 1.00 95.38 129 LEU A O 1
ATOM 1084 N N . SER A 1 130 ? -8.642 9.271 19.717 1.00 95.19 130 SER A N 1
ATOM 1085 C CA . SER A 1 130 ? -8.320 9.708 21.084 1.00 95.19 130 SER A CA 1
ATOM 1086 C C . SER A 1 130 ? -7.713 8.571 21.918 1.00 95.19 130 SER A C 1
ATOM 1088 O O . SER A 1 130 ? -6.650 8.733 22.525 1.00 95.19 130 SER A O 1
ATOM 1090 N N . ARG A 1 131 ? -8.296 7.364 21.853 1.00 94.88 131 ARG A N 1
ATOM 1091 C CA . ARG A 1 131 ? -7.747 6.154 22.497 1.00 94.88 131 ARG A CA 1
ATOM 1092 C C . ARG A 1 131 ? -6.392 5.741 21.926 1.00 94.88 131 ARG A C 1
ATOM 1094 O O . ARG A 1 131 ? -5.579 5.152 22.642 1.00 94.88 131 ARG A O 1
ATOM 1101 N N . LYS A 1 132 ? -6.146 5.965 20.632 1.00 94.06 132 LYS A N 1
ATOM 1102 C CA . LYS A 1 132 ? -4.860 5.639 20.005 1.00 94.06 132 LYS A CA 1
ATOM 1103 C C . LYS A 1 132 ? -3.780 6.645 20.398 1.00 94.06 132 LYS A C 1
ATOM 1105 O O . LYS A 1 132 ? -2.705 6.197 20.783 1.00 94.06 132 LYS A O 1
ATOM 1110 N N . ARG A 1 133 ? -4.091 7.949 20.415 1.00 94.50 133 ARG A N 1
ATOM 1111 C CA . ARG A 1 133 ? -3.213 9.008 20.947 1.00 94.50 133 ARG A CA 1
ATOM 1112 C C . ARG A 1 133 ? -2.809 8.707 22.391 1.00 94.50 133 ARG A C 1
ATOM 1114 O O . ARG A 1 133 ? -1.623 8.665 22.679 1.00 94.50 133 ARG A O 1
ATOM 1121 N N . ARG A 1 134 ? -3.764 8.359 23.268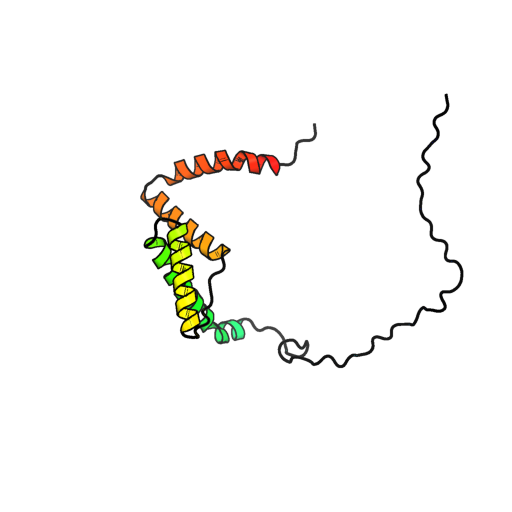 1.00 93.75 134 ARG A N 1
ATOM 1122 C CA . ARG A 1 134 ? -3.472 8.006 24.675 1.00 93.75 134 ARG A CA 1
ATOM 1123 C C . ARG A 1 134 ? -2.509 6.821 24.817 1.00 93.75 134 ARG A C 1
ATOM 1125 O O . ARG A 1 134 ? -1.634 6.852 25.671 1.00 93.75 134 ARG A O 1
ATOM 1132 N N . ARG A 1 135 ? -2.652 5.781 23.986 1.00 93.56 135 ARG A N 1
ATOM 1133 C CA . ARG A 1 135 ? -1.755 4.607 23.998 1.00 93.56 135 ARG A CA 1
ATOM 1134 C C . ARG A 1 135 ? -0.381 4.897 23.393 1.00 93.56 135 ARG A C 1
ATOM 1136 O O . ARG A 1 135 ? 0.605 4.325 23.840 1.00 93.56 135 ARG A O 1
ATOM 1143 N N . ASN A 1 136 ? -0.322 5.752 22.376 1.00 93.25 136 ASN A N 1
ATOM 1144 C CA . ASN A 1 136 ? 0.930 6.132 21.728 1.00 93.25 136 ASN A CA 1
ATOM 1145 C C . ASN A 1 136 ? 1.734 7.143 22.556 1.00 93.25 136 ASN A C 1
ATOM 1147 O O . ASN A 1 136 ? 2.953 7.079 22.513 1.00 93.25 136 ASN A O 1
ATOM 1151 N N . ALA A 1 137 ? 1.080 7.967 23.381 1.00 90.06 137 ALA A N 1
ATOM 1152 C CA . ALA A 1 137 ? 1.727 9.000 24.190 1.00 90.06 137 ALA A CA 1
ATOM 1153 C C . ALA A 1 137 ? 2.905 8.482 25.034 1.00 90.06 137 ALA A C 1
ATOM 1155 O O . ALA A 1 137 ? 3.869 9.206 25.245 1.00 90.06 137 ALA A O 1
ATOM 1156 N N . GLY A 1 138 ? 2.861 7.227 25.499 1.00 86.94 138 GLY A N 1
ATOM 1157 C CA . GLY A 1 138 ? 3.990 6.610 26.203 1.00 86.94 138 GLY A CA 1
ATOM 1158 C C . GLY A 1 138 ? 5.219 6.394 25.313 1.00 86.94 138 GLY A C 1
ATOM 1159 O O . GLY A 1 138 ? 6.335 6.641 25.753 1.00 86.94 138 GLY A O 1
ATOM 1160 N N . LYS A 1 139 ? 5.016 5.987 24.055 1.00 87.94 139 LYS A N 1
ATOM 1161 C CA . LYS A 1 139 ? 6.089 5.854 23.058 1.00 87.94 139 LYS A CA 1
ATOM 1162 C C . LYS A 1 139 ? 6.612 7.220 22.638 1.00 87.94 139 LYS A C 1
ATOM 1164 O O . LYS A 1 139 ? 7.815 7.416 22.570 1.00 87.94 139 LYS A O 1
ATOM 1169 N N . ASP A 1 140 ? 5.706 8.167 22.426 1.00 85.25 140 ASP A N 1
ATOM 1170 C CA . ASP A 1 140 ? 6.068 9.527 22.029 1.00 85.25 140 ASP A CA 1
ATOM 1171 C C . ASP A 1 140 ? 6.926 10.191 23.123 1.00 85.25 140 ASP A C 1
ATOM 1173 O O . ASP A 1 140 ? 7.948 10.794 22.820 1.00 85.25 140 ASP A O 1
ATOM 1177 N N . ARG A 1 141 ? 6.599 9.968 24.407 1.00 86.31 141 ARG A N 1
ATOM 1178 C CA . ARG A 1 141 ? 7.414 10.402 25.559 1.00 86.31 141 ARG A CA 1
ATOM 1179 C C . ARG A 1 141 ? 8.825 9.818 25.590 1.00 86.31 141 ARG A C 1
ATOM 1181 O O . ARG A 1 141 ? 9.727 10.513 26.032 1.00 86.31 141 ARG A O 1
ATOM 1188 N N . GLN A 1 142 ? 9.027 8.580 25.136 1.00 85.00 142 GLN A N 1
ATOM 1189 C CA . GLN A 1 142 ? 10.360 7.954 25.099 1.00 85.00 142 GLN A CA 1
ATOM 1190 C C . GLN A 1 142 ? 11.279 8.575 24.041 1.00 85.00 142 GLN A C 1
ATOM 1192 O O . GLN A 1 142 ? 12.496 8.493 24.168 1.00 85.00 142 GLN A O 1
ATOM 1197 N N . HIS A 1 143 ? 10.703 9.179 23.001 1.00 82.06 143 HIS A N 1
ATOM 1198 C CA . HIS A 1 143 ? 11.441 9.806 21.904 1.00 82.06 143 HIS A CA 1
ATOM 1199 C C . HIS A 1 143 ? 11.500 11.334 22.008 1.00 82.06 143 HIS A C 1
ATOM 1201 O O . HIS A 1 143 ? 12.100 11.978 21.148 1.00 82.06 143 HIS A O 1
ATOM 1207 N N . LEU A 1 144 ? 10.886 11.924 23.038 1.00 82.19 144 LEU A N 1
ATOM 1208 C CA . LEU A 1 144 ? 11.030 13.345 23.320 1.00 82.19 144 LEU A CA 1
ATOM 1209 C C . LEU A 1 144 ? 12.391 13.598 23.980 1.00 82.19 144 LEU A C 1
ATOM 1211 O O . LEU A 1 144 ? 12.810 12.809 24.832 1.00 82.19 144 LEU A O 1
ATOM 1215 N N . PRO A 1 145 ? 13.089 14.686 23.609 1.00 85.62 145 PRO A N 1
ATOM 1216 C CA . PRO A 1 145 ? 14.299 15.072 24.313 1.00 85.62 145 PRO A CA 1
ATOM 1217 C C . PRO A 1 145 ? 13.954 15.288 25.789 1.00 85.62 145 PRO A C 1
ATOM 1219 O O . PRO A 1 145 ? 13.010 16.007 26.120 1.00 85.62 145 PRO A O 1
ATOM 1222 N N . LEU A 1 146 ? 14.703 14.639 26.682 1.00 83.19 146 LEU A N 1
ATOM 1223 C CA . LEU A 1 146 ? 14.601 14.923 28.107 1.00 83.19 146 LEU A CA 1
ATOM 1224 C C . LEU A 1 146 ? 15.094 16.352 28.313 1.00 83.19 146 LEU A C 1
ATOM 1226 O O . LEU A 1 146 ? 16.222 16.677 27.936 1.00 83.19 146 LEU A O 1
ATOM 1230 N N . ASN A 1 147 ? 14.250 17.199 28.899 1.00 75.69 147 ASN A N 1
ATOM 1231 C CA . ASN A 1 147 ? 14.696 18.500 29.369 1.00 75.69 147 ASN A CA 1
ATOM 1232 C C . ASN A 1 147 ? 15.804 18.240 30.396 1.00 75.69 147 ASN A C 1
ATOM 1234 O O . ASN A 1 147 ? 15.539 17.680 31.461 1.00 75.69 147 ASN A O 1
ATOM 1238 N N . LYS A 1 148 ? 17.049 18.572 30.040 1.00 69.62 148 LYS A N 1
ATOM 1239 C CA . LYS A 1 148 ? 18.152 18.609 30.996 1.00 69.62 148 LYS A CA 1
ATOM 1240 C C . LYS A 1 148 ? 17.870 19.793 31.911 1.00 69.62 148 LYS A C 1
ATOM 1242 O O . LYS A 1 148 ? 17.948 20.931 31.457 1.00 69.62 148 LYS A O 1
ATOM 1247 N N . VAL A 1 149 ? 17.431 19.490 33.129 1.00 63.62 149 VAL A N 1
ATOM 1248 C CA . VAL A 1 149 ? 17.444 20.444 34.243 1.00 63.62 149 VAL A CA 1
ATOM 1249 C C . VAL A 1 149 ? 18.895 20.707 34.618 1.00 63.62 149 VAL A C 1
ATOM 1251 O O . VAL A 1 149 ? 19.673 19.723 34.601 1.00 63.62 149 VAL A O 1
#

Sequence (149 aa):
MHVLQISTGLWKCQPRSGCHFCVKLFPSVRRVARDPRFDDLSGEYNPEVFDKTYEFLNDIRAKEKELVKKQLKRHRSGEELHLALKQERRAQAQQGHRPYFLKKSEQRQLALAEKFKELKRSKKLDSFLSRKRRRNAGKDRQHLPLNKV

Foldseek 3Di:
DDDDDDDDPPDDDDDDDDPPPPPPCPPPPDVPPDDCVPHPPVDDDDVVCVCVVCVVVVVLVVVQLVVLLVLLVVDVDPVVSVVVVVVVCVVCVVVVDDGDHDDPVVSVVSNVVVVCVVCVVVVNNVVVVVVVCVVCVVVVVVPDDDPDD

Radius of gyration: 30.18 Å; chains: 1; bounding box: 82×45×73 Å

Secondary structure (DSSP, 8-state):
----------------S--TT--------------TTS-TTS----HHHHHHHTTHHHHHHHHHHHHHHHHHHH-SSHHHHHHHHHHHHHHHHHTT----PPPHHHHHHHHHHHHHHHHHHTT-HHHHHHHHHHHHHHHHHHHSPP---

InterPro domains:
  IPR009292 rRNA biogenesis protein RRP36 [PF06102] (78-141)
  IPR009292 rRNA biogenesis protein RRP36 [PTHR21738] (75-147)

pLDDT: mean 80.21, std 17.02, range [35.91, 96.69]